Protein AF-A0A660S505-F1 (afdb_monomer_lite)

Sequence (148 aa):
MGWEPQYPVNFTPDGDTTSQAIEKHIKEISRIYDLLNLLHDWIQNISTVTNADGSVAQSISISLDQNIYLIRFEGSHTSSVTWTVSYSSDGNTYTTYKTIDGTDVSLLLIADNEDGSCNYIKLEATAGAAEDTVNLAIATKLLFEKPF

Structure (mmCIF, N/CA/C/O backbone):
data_AF-A0A660S505-F1
#
_entry.id   AF-A0A660S505-F1
#
loop_
_atom_site.group_PDB
_atom_site.id
_atom_site.type_symbol
_atom_site.label_atom_id
_atom_site.label_alt_id
_atom_site.label_comp_id
_atom_site.label_asym_id
_atom_site.label_entity_id
_atom_site.label_seq_id
_atom_site.pdbx_PDB_ins_code
_atom_site.Cartn_x
_atom_site.Cartn_y
_atom_site.Cartn_z
_atom_site.occupancy
_atom_site.B_iso_or_equiv
_atom_site.auth_seq_id
_atom_site.auth_comp_id
_atom_site.auth_asym_id
_atom_site.auth_atom_id
_atom_site.pdbx_PDB_model_num
ATOM 1 N N . MET A 1 1 ? -23.173 21.160 13.703 1.00 35.38 1 MET A N 1
ATOM 2 C CA . MET A 1 1 ? -23.122 19.706 13.955 1.00 35.38 1 MET A CA 1
ATOM 3 C C . MET A 1 1 ? -22.420 19.522 15.285 1.00 35.38 1 MET A C 1
ATOM 5 O O . MET A 1 1 ? -21.343 20.083 15.449 1.00 35.38 1 MET A O 1
ATOM 9 N N . GLY A 1 2 ? -23.091 18.913 16.262 1.00 50.44 2 GLY A N 1
ATOM 10 C CA . GLY A 1 2 ? -22.533 18.684 17.597 1.00 50.44 2 GLY A CA 1
ATOM 11 C C . GLY A 1 2 ? -21.643 17.446 17.599 1.00 50.44 2 GLY A C 1
ATOM 12 O O . GLY A 1 2 ? -21.873 16.527 16.821 1.00 50.44 2 GLY A O 1
ATOM 13 N N . TRP A 1 3 ? -20.614 17.447 18.439 1.00 36.47 3 TRP A N 1
ATOM 14 C CA . TRP A 1 3 ? -19.784 16.274 18.694 1.00 36.47 3 TRP A CA 1
ATOM 15 C C . TRP A 1 3 ? -20.603 15.248 19.488 1.00 36.47 3 TRP A C 1
ATOM 17 O O . TRP A 1 3 ? -21.094 15.575 20.569 1.00 36.47 3 TRP A O 1
ATOM 27 N N . GLU A 1 4 ? -20.770 14.037 18.954 1.00 56.22 4 GLU A N 1
ATOM 28 C CA . GLU A 1 4 ? -21.387 12.919 19.673 1.00 56.22 4 GLU A CA 1
ATOM 29 C C . GLU A 1 4 ? -20.293 11.991 20.227 1.00 56.22 4 GLU A C 1
ATOM 31 O O . GLU A 1 4 ? -19.437 11.526 19.467 1.00 56.22 4 GLU A O 1
ATOM 36 N N . PRO A 1 5 ? -20.275 11.722 21.546 1.00 47.91 5 PRO A N 1
ATOM 37 C CA . PRO A 1 5 ? -19.313 10.803 22.133 1.00 47.91 5 PRO A CA 1
ATOM 38 C C . PRO A 1 5 ? -19.558 9.383 21.622 1.00 47.91 5 PRO A C 1
ATOM 40 O O . PRO A 1 5 ? -20.633 8.832 21.828 1.00 47.91 5 PRO A O 1
ATOM 43 N N . GLN A 1 6 ? -18.530 8.754 21.046 1.00 44.62 6 GLN A N 1
ATOM 44 C CA . GLN A 1 6 ? -18.596 7.360 20.580 1.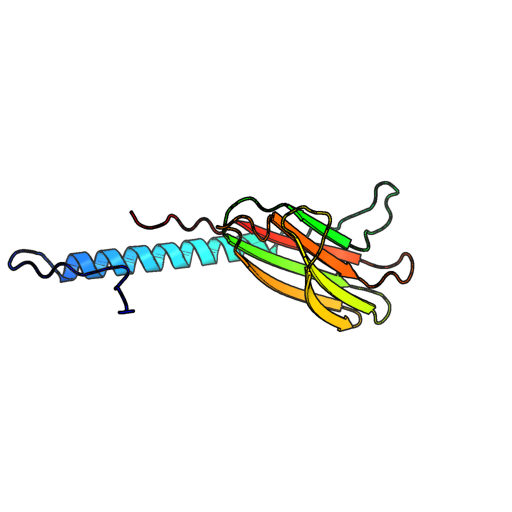00 44.62 6 GLN A CA 1
ATOM 45 C C . GLN A 1 6 ? -18.784 6.332 21.717 1.00 44.62 6 GLN A C 1
ATOM 47 O O . GLN A 1 6 ? -19.110 5.184 21.444 1.00 44.62 6 GLN A O 1
ATOM 52 N N . TYR A 1 7 ? -18.616 6.728 22.990 1.00 54.69 7 TYR A N 1
ATOM 53 C CA . TYR A 1 7 ? -18.762 5.843 24.157 1.00 54.69 7 TYR A CA 1
ATOM 54 C C . TYR A 1 7 ? -19.408 6.543 25.364 1.00 54.69 7 TYR A C 1
ATOM 56 O O . TYR A 1 7 ? -18.735 6.747 26.385 1.00 54.69 7 TYR A O 1
ATOM 64 N N . PRO A 1 8 ? -20.702 6.899 25.308 1.00 58.56 8 PRO A N 1
ATOM 65 C CA . PRO A 1 8 ? -21.365 7.554 26.427 1.00 58.56 8 PRO A CA 1
ATOM 66 C C . PRO A 1 8 ? -21.288 6.672 27.684 1.00 58.56 8 PRO A C 1
ATOM 68 O O . PRO A 1 8 ? -21.403 5.444 27.639 1.00 58.56 8 PRO A O 1
ATOM 71 N N . VAL A 1 9 ? -20.992 7.291 28.823 1.00 55.44 9 VAL A N 1
ATOM 72 C CA . VAL A 1 9 ? -21.084 6.640 30.134 1.00 55.44 9 VAL A CA 1
ATOM 73 C C . VAL A 1 9 ? -22.502 6.884 30.630 1.00 55.44 9 VAL A C 1
ATOM 75 O O . VAL A 1 9 ? -22.920 8.034 30.743 1.00 55.44 9 VAL A O 1
ATOM 78 N N . ASN A 1 10 ? -23.254 5.814 30.892 1.00 60.62 10 ASN A N 1
ATOM 79 C CA . ASN A 1 10 ? -24.595 5.946 31.446 1.00 60.62 10 ASN A CA 1
ATOM 80 C C . ASN A 1 10 ? -24.492 6.226 32.944 1.00 60.62 10 ASN A C 1
ATOM 82 O O . ASN A 1 10 ? -24.161 5.351 33.742 1.00 60.62 10 ASN A O 1
ATOM 86 N N . PHE A 1 11 ? -24.787 7.466 33.318 1.00 56.88 11 PHE A N 1
ATOM 87 C CA . PHE A 1 11 ? -24.849 7.893 34.709 1.00 56.88 11 PHE A CA 1
ATOM 88 C C . PHE A 1 11 ? -26.180 7.443 35.321 1.00 56.88 11 PHE A C 1
ATOM 90 O O . PHE A 1 11 ? -27.139 8.209 35.384 1.00 56.88 11 PHE A O 1
ATOM 97 N N . THR A 1 12 ? -26.264 6.180 35.739 1.00 61.44 12 THR A N 1
ATOM 98 C CA . THR A 1 12 ? -27.406 5.684 36.520 1.00 61.44 12 THR A CA 1
ATOM 99 C C . THR A 1 12 ? -27.088 5.716 38.018 1.00 61.44 12 THR A C 1
ATOM 101 O O . THR A 1 12 ? -25.959 5.382 38.380 1.00 61.44 12 THR A O 1
ATOM 104 N N . PRO A 1 13 ? -28.060 6.034 38.896 1.00 55.03 13 PRO A N 1
ATOM 105 C CA . PRO A 1 13 ? -27.861 6.069 40.352 1.00 55.03 13 PRO A CA 1
ATOM 106 C C . PRO A 1 13 ? -27.334 4.759 40.963 1.00 55.03 13 PRO A C 1
ATOM 108 O O . PRO A 1 13 ? -26.627 4.805 41.963 1.00 55.03 13 PRO A O 1
ATOM 111 N N . ASP A 1 14 ? -27.632 3.618 40.329 1.00 59.19 14 ASP A N 1
ATOM 112 C CA . ASP A 1 14 ? -27.280 2.269 40.804 1.00 59.19 14 ASP A CA 1
ATOM 113 C C . ASP A 1 14 ? -26.147 1.605 39.997 1.00 59.19 14 ASP A C 1
ATOM 115 O O . ASP A 1 14 ? -25.809 0.442 40.212 1.00 59.19 14 ASP A O 1
ATOM 119 N N . GLY A 1 15 ? -25.583 2.310 39.013 1.00 54.81 15 GLY A N 1
ATOM 120 C CA . GLY A 1 15 ? -24.610 1.735 38.089 1.00 54.81 15 GLY A CA 1
ATOM 121 C C . GLY A 1 15 ? -23.199 1.945 38.601 1.00 54.81 15 GLY A C 1
ATOM 122 O O . GLY A 1 15 ? -22.786 3.086 38.793 1.00 54.81 15 GLY A O 1
ATOM 123 N N . ASP A 1 16 ? -22.444 0.865 38.783 1.00 61.81 16 ASP A N 1
ATOM 124 C CA . ASP A 1 16 ? -21.012 0.910 39.071 1.00 61.81 16 ASP A CA 1
ATOM 125 C C . ASP A 1 16 ? -20.247 1.539 37.889 1.00 61.81 16 ASP A C 1
ATOM 127 O O . ASP A 1 16 ? -19.736 0.881 36.979 1.00 61.81 16 ASP A O 1
ATOM 131 N N . THR A 1 17 ? -20.237 2.869 37.893 1.00 61.72 17 THR A N 1
ATOM 132 C CA . THR A 1 17 ? -19.591 3.750 36.914 1.00 61.72 17 THR A CA 1
ATOM 133 C C . THR A 1 17 ? -18.088 3.505 36.821 1.00 61.72 17 THR A C 1
ATOM 135 O O . THR A 1 17 ? -17.491 3.729 35.768 1.00 61.72 17 THR A O 1
ATOM 138 N N . THR A 1 18 ? -17.484 3.001 37.899 1.00 65.56 18 THR A N 1
ATOM 139 C CA . THR A 1 18 ? -16.054 2.709 37.968 1.00 65.56 18 THR A CA 1
ATOM 140 C C . THR A 1 18 ? -15.750 1.409 37.235 1.00 65.56 18 THR A C 1
ATOM 142 O O . THR A 1 18 ? -14.875 1.395 36.371 1.00 65.56 18 THR A O 1
ATOM 145 N N . SER A 1 19 ? -16.527 0.351 37.479 1.00 69.56 19 SER A N 1
ATOM 146 C CA . SER A 1 19 ? -16.373 -0.926 36.773 1.00 69.56 19 SER A CA 1
ATOM 147 C C . SER A 1 19 ? -16.596 -0.798 35.262 1.00 69.56 19 SER A C 1
ATOM 149 O O . SER A 1 19 ? -15.813 -1.342 34.487 1.00 69.56 19 SER A O 1
ATOM 151 N N . GLN A 1 20 ? -17.581 -0.006 34.816 1.00 66.75 20 GLN A N 1
ATOM 152 C CA . GLN A 1 20 ? -17.808 0.237 33.381 1.00 66.75 20 GLN A CA 1
ATOM 153 C C . GLN A 1 20 ? -16.661 1.016 32.719 1.00 66.75 20 GLN A C 1
ATOM 155 O O . GLN A 1 20 ? -16.271 0.717 31.591 1.00 66.75 20 GLN A O 1
ATOM 160 N N . ALA A 1 21 ? -16.108 2.025 33.400 1.00 67.62 21 ALA A N 1
ATOM 161 C CA . ALA A 1 21 ? -14.966 2.780 32.888 1.00 67.62 21 ALA A CA 1
ATOM 162 C C . ALA A 1 21 ? -13.695 1.915 32.832 1.00 67.62 21 ALA A C 1
ATOM 164 O O . ALA A 1 21 ? -12.968 1.949 31.839 1.00 67.62 21 ALA A O 1
ATOM 165 N N . ILE A 1 22 ? -13.458 1.096 33.862 1.00 75.38 22 ILE A N 1
ATOM 166 C CA . ILE A 1 22 ? -12.342 0.143 33.910 1.00 75.38 22 ILE A CA 1
ATOM 167 C C . ILE A 1 22 ? -12.454 -0.871 32.770 1.00 75.38 22 ILE A C 1
ATOM 169 O O . ILE A 1 22 ? -11.478 -1.087 32.054 1.00 75.38 22 ILE A O 1
ATOM 173 N N . GLU A 1 23 ? -13.635 -1.447 32.546 1.00 76.19 23 GLU A N 1
ATOM 174 C CA . GLU A 1 23 ? -13.853 -2.403 31.459 1.00 76.19 23 GLU A CA 1
ATOM 175 C C . GLU A 1 23 ? -13.564 -1.778 30.084 1.00 76.19 23 GLU A C 1
ATOM 177 O O . GLU A 1 23 ? -12.890 -2.391 29.253 1.00 76.19 23 GLU A O 1
ATOM 182 N N . LYS A 1 24 ? -13.998 -0.530 29.860 1.00 68.06 24 LYS A N 1
ATOM 183 C CA . LYS A 1 24 ? -13.695 0.222 28.630 1.00 68.06 24 LYS A CA 1
ATOM 184 C C . LYS A 1 24 ? -12.189 0.408 28.433 1.00 68.06 24 LYS A C 1
ATOM 186 O O . LYS A 1 24 ? -11.683 0.167 27.340 1.00 68.06 24 LYS A O 1
ATOM 191 N N . HIS A 1 25 ? -11.462 0.788 29.482 1.00 74.50 25 HIS A N 1
ATOM 192 C CA . HIS A 1 25 ? -10.010 0.949 29.400 1.00 74.50 25 HIS A CA 1
ATOM 193 C C . HIS A 1 25 ? -9.283 -0.375 29.140 1.00 74.50 25 HIS A C 1
ATOM 195 O O . HIS A 1 25 ? -8.361 -0.404 28.331 1.00 74.50 25 HIS A O 1
ATOM 201 N N . ILE A 1 26 ? -9.709 -1.477 29.765 1.00 78.56 26 ILE A N 1
ATOM 202 C CA . ILE A 1 26 ? -9.120 -2.807 29.538 1.00 78.56 26 ILE A CA 1
ATOM 203 C C . ILE A 1 26 ? -9.330 -3.264 28.089 1.00 78.56 26 ILE A C 1
ATOM 205 O O . ILE A 1 26 ? -8.401 -3.795 27.474 1.00 78.56 26 ILE A O 1
ATOM 209 N N . LYS A 1 27 ? -10.524 -3.032 27.526 1.00 73.44 27 LYS A N 1
ATOM 210 C CA . LYS A 1 27 ? -10.831 -3.345 26.123 1.00 73.44 27 LYS A CA 1
ATOM 211 C C . LYS A 1 27 ? -9.963 -2.540 25.160 1.00 73.44 27 LYS A C 1
ATOM 213 O O . LYS A 1 27 ? -9.374 -3.121 24.254 1.00 73.44 27 LYS A O 1
ATOM 218 N N . GLU A 1 28 ? -9.814 -1.238 25.393 1.00 70.50 28 GLU A N 1
ATOM 219 C CA . GLU A 1 28 ? -8.983 -0.393 24.529 1.00 70.50 28 GLU A CA 1
ATOM 220 C C . GLU A 1 28 ? -7.493 -0.749 24.628 1.00 70.50 28 GLU A C 1
ATOM 222 O O . GLU A 1 28 ? -6.801 -0.811 23.615 1.00 70.50 28 GLU A O 1
ATOM 227 N N . ILE A 1 29 ? -6.996 -1.064 25.828 1.00 75.19 29 ILE A N 1
ATOM 228 C CA . ILE A 1 29 ? -5.618 -1.534 26.013 1.00 75.19 29 ILE A CA 1
ATOM 229 C C . ILE A 1 29 ? -5.400 -2.873 25.297 1.00 75.19 29 ILE A C 1
ATOM 231 O O . ILE A 1 29 ? -4.396 -3.021 24.606 1.00 75.19 29 ILE A O 1
ATOM 235 N N . SER A 1 30 ? -6.336 -3.822 25.409 1.00 73.06 30 SER A N 1
ATOM 236 C CA . SER A 1 30 ? -6.245 -5.108 24.697 1.00 73.06 30 SER A CA 1
ATOM 237 C C . SER A 1 30 ? -6.202 -4.898 23.184 1.00 73.06 30 SER A C 1
ATOM 239 O O . SER A 1 30 ? -5.318 -5.430 22.524 1.00 73.06 30 SER A O 1
ATOM 241 N N . ARG A 1 31 ? -7.056 -4.012 22.654 1.00 70.69 31 ARG A N 1
ATOM 242 C CA . ARG A 1 31 ? -7.061 -3.632 21.235 1.00 70.69 31 ARG A CA 1
ATOM 243 C C . ARG A 1 31 ? -5.716 -3.062 20.778 1.00 70.69 31 ARG A C 1
ATOM 245 O O . ARG A 1 31 ? -5.238 -3.397 19.698 1.00 70.69 31 ARG A O 1
ATOM 252 N N . ILE A 1 32 ? -5.090 -2.212 21.594 1.00 75.25 32 ILE A N 1
ATOM 253 C CA . ILE A 1 32 ? -3.754 -1.670 21.306 1.00 75.25 32 ILE A CA 1
ATOM 254 C C . ILE A 1 32 ? -2.700 -2.782 21.317 1.00 75.25 32 ILE A C 1
ATOM 256 O O . ILE A 1 32 ? -1.851 -2.807 20.430 1.00 75.25 32 ILE A O 1
ATOM 260 N N . TYR A 1 33 ? -2.740 -3.710 22.275 1.00 69.56 33 TYR A N 1
ATOM 261 C CA . TYR A 1 33 ? -1.802 -4.836 22.309 1.00 69.56 33 TYR A CA 1
ATOM 262 C C . TYR A 1 33 ? -1.972 -5.780 21.116 1.00 69.56 33 TYR A C 1
ATOM 264 O O . TYR A 1 33 ? -0.967 -6.217 20.561 1.00 69.56 33 TYR A O 1
ATOM 272 N N . ASP A 1 34 ? -3.199 -6.030 20.667 1.00 71.81 34 ASP A N 1
ATOM 273 C CA . ASP A 1 34 ? -3.455 -6.821 19.461 1.00 71.81 34 ASP A CA 1
ATOM 274 C C . ASP A 1 34 ? -2.897 -6.125 18.211 1.00 71.81 34 ASP A C 1
ATOM 276 O O . ASP A 1 34 ? -2.246 -6.765 17.384 1.00 71.81 34 ASP A O 1
ATOM 280 N N . LEU A 1 35 ? -3.046 -4.797 18.109 1.00 67.88 35 LEU A N 1
ATOM 281 C CA . LEU A 1 35 ? -2.416 -4.000 17.050 1.00 67.88 35 LEU A CA 1
ATOM 282 C C . LEU A 1 35 ? -0.884 -4.057 17.115 1.00 67.88 35 LEU A C 1
ATOM 284 O O . LEU A 1 35 ? -0.232 -4.180 16.082 1.00 67.88 35 LEU A O 1
ATOM 288 N N . LEU A 1 36 ? -0.297 -3.976 18.310 1.00 69.31 36 LEU A N 1
ATOM 289 C CA . LEU A 1 36 ? 1.154 -4.054 18.489 1.00 69.31 36 LEU A CA 1
ATOM 290 C C . LEU A 1 36 ? 1.703 -5.446 18.154 1.00 69.31 36 LEU A C 1
ATOM 292 O O . LEU A 1 36 ? 2.762 -5.537 17.538 1.00 69.31 36 LEU A O 1
ATOM 296 N N . ASN A 1 37 ? 0.988 -6.512 18.515 1.00 66.12 37 ASN A N 1
ATOM 297 C CA . ASN A 1 37 ? 1.367 -7.884 18.181 1.00 66.12 37 ASN A CA 1
ATOM 298 C C . ASN A 1 37 ? 1.262 -8.143 16.677 1.00 66.12 37 ASN A C 1
ATOM 300 O O . ASN A 1 37 ? 2.183 -8.711 16.096 1.00 66.12 37 ASN A O 1
ATOM 304 N N . LEU A 1 38 ? 0.203 -7.642 16.030 1.00 64.25 38 LEU A N 1
ATOM 305 C CA . LEU A 1 38 ? 0.110 -7.639 14.571 1.00 64.25 38 LEU A CA 1
ATOM 306 C C . LEU A 1 38 ? 1.322 -6.922 13.967 1.00 64.25 38 LEU A C 1
ATOM 308 O O . LEU A 1 38 ? 2.044 -7.506 13.171 1.00 64.25 38 LEU A O 1
ATOM 312 N N . LEU A 1 39 ? 1.638 -5.707 14.417 1.00 64.25 39 LEU A N 1
ATOM 313 C CA . LEU A 1 39 ? 2.812 -4.977 13.930 1.00 64.25 39 LEU A CA 1
ATOM 314 C C . LEU A 1 39 ? 4.143 -5.716 14.173 1.00 64.25 39 LEU A C 1
ATOM 316 O O . LEU A 1 39 ? 5.045 -5.598 13.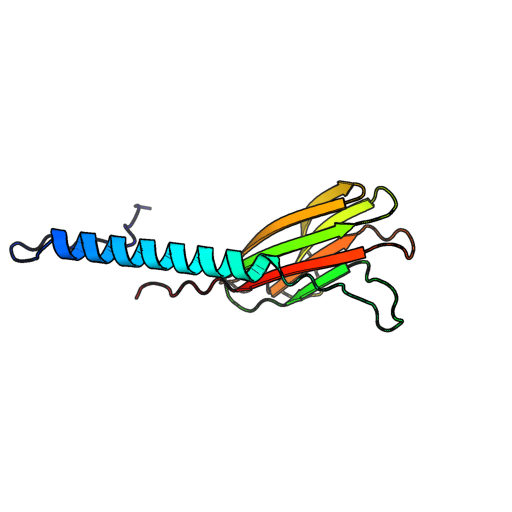345 1.00 64.25 39 LEU A O 1
ATOM 320 N N . HIS A 1 40 ? 4.282 -6.466 15.273 1.00 60.97 40 HIS A N 1
ATOM 321 C CA . HIS A 1 40 ? 5.491 -7.229 15.601 1.00 60.97 40 HIS A CA 1
ATOM 322 C C . HIS A 1 40 ? 5.717 -8.407 14.644 1.00 60.97 40 HIS A C 1
ATOM 324 O O . HIS A 1 40 ? 6.804 -8.531 14.074 1.00 60.97 40 HIS A O 1
ATOM 330 N N . ASP A 1 41 ? 4.687 -9.221 14.412 1.00 56.44 41 ASP A N 1
ATOM 331 C CA . ASP A 1 41 ? 4.768 -10.382 13.517 1.00 56.44 41 ASP A CA 1
ATOM 332 C C . ASP A 1 41 ? 4.909 -9.964 12.039 1.00 56.44 41 ASP A C 1
ATOM 334 O O . ASP A 1 41 ? 5.407 -10.723 11.203 1.00 56.44 41 ASP A O 1
ATOM 338 N N . TRP A 1 42 ? 4.518 -8.733 11.693 1.00 55.97 42 TRP A N 1
ATOM 339 C CA . TRP A 1 42 ? 4.487 -8.243 10.311 1.00 55.97 42 TRP A CA 1
ATOM 340 C C . TRP A 1 42 ? 5.814 -7.702 9.775 1.00 55.97 42 TRP A C 1
ATOM 342 O O . TRP A 1 42 ? 5.956 -7.555 8.563 1.00 55.97 42 TRP A O 1
ATOM 352 N N . ILE A 1 43 ? 6.816 -7.457 10.623 1.00 52.00 43 ILE A N 1
ATOM 353 C CA . ILE A 1 43 ? 8.136 -6.951 10.193 1.00 52.00 43 ILE A CA 1
ATOM 354 C C . ILE A 1 43 ? 8.912 -7.977 9.326 1.00 52.00 43 ILE A C 1
ATOM 356 O O . ILE A 1 43 ? 9.935 -7.633 8.741 1.00 52.00 43 ILE A O 1
ATOM 360 N N . GLN A 1 44 ? 8.423 -9.216 9.181 1.00 51.00 44 GLN A N 1
ATOM 361 C CA . GLN A 1 44 ? 9.172 -10.333 8.586 1.00 51.00 44 GLN A CA 1
ATOM 362 C C . GLN A 1 44 ? 8.765 -10.751 7.153 1.00 51.00 44 GLN A C 1
ATOM 364 O O . GLN A 1 44 ? 9.450 -11.591 6.575 1.00 51.00 44 GLN A O 1
ATOM 369 N N . ASN A 1 45 ? 7.702 -10.200 6.546 1.00 53.06 45 ASN A N 1
ATOM 370 C CA . ASN A 1 45 ? 7.136 -10.734 5.287 1.00 53.06 45 ASN A CA 1
ATOM 371 C C . ASN A 1 45 ? 7.313 -9.823 4.058 1.00 53.06 45 ASN A C 1
ATOM 373 O O . ASN A 1 45 ? 6.338 -9.433 3.423 1.00 53.06 45 ASN A O 1
ATOM 377 N N . ILE A 1 46 ? 8.556 -9.532 3.673 1.00 57.84 46 ILE A N 1
ATOM 378 C CA . ILE A 1 46 ? 8.841 -8.808 2.423 1.00 57.84 46 ILE A CA 1
ATOM 379 C C . ILE A 1 46 ? 8.737 -9.775 1.237 1.00 57.84 46 ILE A C 1
ATOM 381 O O . ILE A 1 46 ? 9.481 -10.751 1.165 1.00 57.84 46 ILE A O 1
ATOM 385 N N . SER A 1 47 ? 7.836 -9.494 0.292 1.00 64.88 47 SER A N 1
ATOM 386 C CA . SER A 1 47 ? 7.736 -10.228 -0.976 1.00 64.88 47 SER A CA 1
ATOM 387 C C . SER A 1 47 ? 8.237 -9.365 -2.133 1.00 64.88 47 SER A C 1
ATOM 389 O O . SER A 1 47 ? 7.706 -8.282 -2.395 1.00 64.88 47 SER A O 1
ATOM 391 N N . THR A 1 48 ? 9.254 -9.862 -2.835 1.00 65.31 48 THR A N 1
ATOM 392 C CA . THR A 1 48 ? 9.729 -9.306 -4.106 1.00 65.31 48 THR A CA 1
ATOM 393 C C . THR A 1 48 ? 8.760 -9.677 -5.224 1.00 65.31 48 THR A C 1
ATOM 395 O O . THR A 1 48 ? 8.409 -10.848 -5.391 1.00 65.31 48 THR A O 1
ATOM 398 N N . VAL A 1 49 ? 8.318 -8.691 -6.007 1.00 67.12 49 VAL A N 1
ATOM 399 C CA . VAL A 1 49 ? 7.429 -8.938 -7.151 1.00 67.12 49 VAL A CA 1
ATOM 400 C C . VAL A 1 49 ? 8.260 -9.069 -8.420 1.00 67.12 49 VAL A C 1
ATOM 402 O O . VAL A 1 49 ? 9.063 -8.198 -8.752 1.00 67.12 49 VAL A O 1
ATOM 405 N N . THR A 1 50 ? 8.066 -10.179 -9.130 1.00 66.06 50 THR A N 1
ATOM 406 C CA . THR A 1 50 ? 8.707 -10.451 -10.421 1.00 66.06 50 THR A CA 1
ATOM 407 C C . THR A 1 50 ? 7.660 -10.511 -11.526 1.00 66.06 50 THR A C 1
ATOM 409 O O . THR A 1 50 ? 6.520 -10.925 -11.310 1.00 66.06 50 THR A O 1
ATOM 412 N N . ASN A 1 51 ? 8.047 -10.066 -12.715 1.00 68.12 51 ASN A N 1
ATOM 413 C CA . ASN A 1 51 ? 7.280 -10.222 -13.939 1.00 68.12 51 ASN A CA 1
ATOM 414 C C . ASN A 1 51 ? 7.259 -11.699 -14.371 1.00 68.12 51 ASN A C 1
ATOM 416 O O . ASN A 1 51 ? 8.049 -12.523 -13.908 1.00 68.12 51 ASN A O 1
ATOM 420 N N . ALA A 1 52 ? 6.367 -12.045 -15.303 1.00 71.94 52 ALA A N 1
ATOM 421 C CA . ALA A 1 52 ? 6.229 -13.418 -15.803 1.00 71.94 52 ALA A CA 1
ATOM 422 C C . ALA A 1 52 ? 7.493 -13.960 -16.506 1.00 71.94 52 ALA A C 1
ATOM 424 O O . ALA A 1 52 ? 7.655 -15.171 -16.635 1.00 71.94 52 ALA A O 1
ATOM 425 N N . ASP A 1 53 ? 8.380 -13.073 -16.956 1.00 73.06 53 ASP A N 1
ATOM 426 C CA . ASP A 1 53 ? 9.685 -13.391 -17.545 1.00 73.06 53 ASP A CA 1
ATOM 427 C C . ASP A 1 53 ? 10.808 -13.533 -16.496 1.00 73.06 53 ASP A C 1
ATOM 429 O O . ASP A 1 53 ? 11.959 -13.787 -16.852 1.00 73.06 53 ASP A O 1
ATOM 433 N N . GLY A 1 54 ? 10.481 -13.394 -15.207 1.00 69.12 54 GLY A N 1
ATOM 434 C CA . GLY A 1 54 ? 11.423 -13.444 -14.094 1.00 69.12 54 GLY A CA 1
ATOM 435 C C . GLY A 1 54 ? 12.203 -12.148 -13.867 1.00 69.12 54 GLY A C 1
ATOM 436 O O . GLY A 1 54 ? 13.035 -12.113 -12.960 1.00 69.12 54 GLY A O 1
ATOM 437 N N . SER A 1 55 ? 11.954 -11.086 -14.645 1.00 71.75 55 SER A N 1
ATOM 438 C CA . SER A 1 55 ? 12.519 -9.767 -14.359 1.00 71.75 55 SER A CA 1
ATOM 439 C C . SER A 1 55 ? 11.874 -9.176 -13.106 1.00 71.75 55 SER A C 1
ATOM 441 O O . SER A 1 55 ? 10.778 -9.566 -12.703 1.00 71.75 55 SER A O 1
ATOM 443 N N . VAL A 1 56 ? 12.527 -8.202 -12.482 1.00 68.31 56 VAL A N 1
ATOM 444 C CA . VAL A 1 56 ? 11.926 -7.502 -11.344 1.00 68.31 56 VAL A CA 1
ATOM 445 C C . VAL A 1 56 ? 10.844 -6.538 -11.847 1.00 68.31 56 VAL A C 1
ATOM 447 O O . VAL A 1 56 ? 10.992 -5.935 -12.915 1.00 68.31 56 VAL A O 1
ATOM 450 N N . ALA A 1 57 ? 9.711 -6.468 -11.142 1.00 71.56 57 ALA A N 1
ATOM 451 C CA . ALA A 1 57 ? 8.585 -5.629 -11.537 1.00 71.56 57 ALA A CA 1
ATOM 452 C C . ALA A 1 57 ? 8.835 -4.159 -11.163 1.00 71.56 57 ALA A C 1
ATOM 454 O O . ALA A 1 57 ? 9.230 -3.867 -10.038 1.00 71.56 57 ALA A O 1
ATOM 455 N N . GLN A 1 58 ? 8.537 -3.237 -12.087 1.00 80.31 58 GLN A N 1
ATOM 456 C CA . GLN A 1 58 ? 8.665 -1.776 -11.897 1.00 80.31 58 GLN A CA 1
ATOM 457 C C . GLN A 1 58 ? 7.468 -1.154 -11.161 1.00 80.31 58 GLN A C 1
ATOM 459 O O . GLN A 1 58 ? 7.457 0.030 -10.819 1.00 80.31 58 GLN A O 1
ATOM 464 N N . SER A 1 59 ? 6.425 -1.950 -10.932 1.00 84.06 59 SER A N 1
ATOM 465 C CA . SER A 1 59 ? 5.263 -1.548 -10.158 1.00 84.06 59 SER A CA 1
ATOM 466 C C . SER A 1 59 ? 4.679 -2.734 -9.411 1.00 84.06 59 SER A C 1
ATOM 468 O O . SER A 1 59 ? 4.813 -3.887 -9.824 1.00 84.06 59 SER A O 1
ATOM 470 N N . ILE A 1 60 ? 3.984 -2.432 -8.325 1.00 84.44 60 ILE A N 1
ATOM 471 C CA . ILE A 1 60 ? 3.125 -3.378 -7.634 1.00 84.44 60 ILE A CA 1
ATOM 472 C C . ILE A 1 60 ? 1.776 -2.725 -7.380 1.00 84.44 60 ILE A C 1
ATOM 474 O O . ILE A 1 60 ? 1.717 -1.595 -6.897 1.00 84.44 60 ILE A O 1
ATOM 478 N N . SER A 1 61 ? 0.692 -3.450 -7.659 1.00 85.25 61 SER A N 1
ATOM 479 C CA . SER A 1 61 ? -0.653 -3.063 -7.244 1.00 85.25 61 SER A CA 1
ATOM 480 C C . SER A 1 61 ? -1.278 -4.113 -6.334 1.00 85.25 61 SER A C 1
ATOM 482 O O . SER A 1 61 ? -1.072 -5.312 -6.508 1.00 85.25 61 SER A O 1
ATOM 484 N N . ILE A 1 62 ? -2.038 -3.641 -5.353 1.00 85.00 62 ILE A N 1
ATOM 485 C CA . ILE A 1 62 ? -2.742 -4.447 -4.363 1.00 85.00 62 ILE A CA 1
ATOM 486 C C . ILE A 1 62 ? -4.226 -4.155 -4.525 1.00 85.00 62 ILE A C 1
ATOM 488 O O . ILE A 1 62 ? -4.614 -2.987 -4.553 1.00 85.00 62 ILE A O 1
ATOM 492 N N . SER A 1 63 ? -5.037 -5.208 -4.607 1.00 86.88 63 SER A N 1
ATOM 493 C CA . SER A 1 63 ? -6.491 -5.094 -4.527 1.00 86.88 63 SER A CA 1
ATOM 494 C C . SER A 1 63 ? -6.932 -5.143 -3.065 1.00 86.88 63 SER A C 1
ATOM 496 O O . SER A 1 63 ? -6.462 -5.984 -2.295 1.00 86.88 63 SER A O 1
ATOM 498 N N . LEU A 1 64 ? -7.808 -4.220 -2.691 1.00 84.56 64 LEU A N 1
ATOM 499 C CA . LEU A 1 64 ? -8.325 -4.023 -1.347 1.00 84.56 64 LEU A CA 1
ATOM 500 C C . LEU A 1 64 ? -9.828 -4.314 -1.348 1.00 84.56 64 LEU A C 1
ATOM 502 O O . LEU A 1 64 ? -10.551 -3.889 -2.249 1.00 84.56 64 LEU A O 1
ATOM 506 N N . ASP A 1 65 ? -10.303 -5.030 -0.330 1.00 84.19 65 ASP A N 1
ATOM 507 C CA . ASP A 1 65 ? -11.736 -5.131 -0.056 1.00 84.19 65 ASP A CA 1
ATOM 508 C C . ASP A 1 65 ? -12.214 -3.898 0.741 1.00 84.19 65 ASP A C 1
ATOM 510 O O . ASP A 1 65 ? -11.434 -2.980 1.006 1.00 84.19 65 ASP A O 1
ATOM 514 N N . GLN A 1 66 ? -13.506 -3.831 1.084 1.00 84.81 66 GLN A N 1
ATOM 515 C CA . GLN A 1 66 ? -14.096 -2.671 1.771 1.00 84.81 66 GLN A CA 1
ATOM 516 C C . GLN A 1 66 ? -13.722 -2.605 3.255 1.00 84.81 66 GLN A C 1
ATOM 518 O O . GLN A 1 66 ? -14.546 -2.871 4.130 1.00 84.81 66 GLN A O 1
ATOM 523 N N . ASN A 1 67 ? -12.453 -2.332 3.541 1.00 82.25 67 ASN A N 1
ATOM 524 C CA . ASN A 1 67 ? -11.901 -2.235 4.886 1.00 82.25 67 ASN A CA 1
ATOM 525 C C . ASN A 1 67 ? -10.759 -1.219 4.932 1.00 82.25 67 ASN A C 1
ATOM 527 O O . ASN A 1 67 ? -10.318 -0.691 3.912 1.00 82.25 67 ASN A O 1
ATOM 531 N N . ILE A 1 68 ? -10.261 -0.966 6.138 1.00 81.75 68 ILE A N 1
ATOM 532 C CA . ILE A 1 68 ? -9.089 -0.126 6.361 1.00 81.75 68 ILE A CA 1
ATOM 533 C C . ILE A 1 68 ? -7.842 -1.008 6.323 1.00 81.75 68 ILE A C 1
ATOM 535 O O . ILE A 1 68 ? -7.841 -2.115 6.856 1.00 81.75 68 ILE A O 1
ATOM 539 N N . TYR A 1 69 ? -6.764 -0.518 5.720 1.00 82.19 69 TYR A N 1
ATOM 540 C CA . TYR A 1 69 ? -5.500 -1.232 5.591 1.00 82.19 69 TYR A CA 1
ATOM 541 C C . TYR A 1 69 ? -4.322 -0.385 6.056 1.00 82.19 69 TYR A C 1
ATOM 543 O O . TYR A 1 69 ? -4.265 0.812 5.787 1.00 82.19 69 TYR A O 1
ATOM 551 N N . LEU A 1 70 ? -3.342 -1.027 6.687 1.00 81.75 70 LEU A N 1
ATOM 552 C CA . LEU A 1 70 ? -2.000 -0.486 6.866 1.00 81.75 70 LEU A CA 1
ATOM 553 C C . LEU A 1 70 ? -1.079 -1.111 5.816 1.00 81.75 70 LEU A C 1
ATOM 555 O O . LEU A 1 70 ? -1.013 -2.335 5.694 1.00 81.75 70 LEU A O 1
ATOM 559 N N . ILE A 1 71 ? -0.382 -0.279 5.046 1.00 83.31 71 ILE A N 1
ATOM 560 C CA . ILE A 1 71 ? 0.410 -0.722 3.896 1.00 83.31 71 ILE A CA 1
ATOM 561 C C . ILE A 1 71 ? 1.798 -0.097 3.959 1.00 83.31 71 ILE A C 1
ATOM 563 O O . ILE A 1 71 ? 1.934 1.119 4.092 1.00 83.31 71 ILE A O 1
ATOM 567 N N . ARG A 1 72 ? 2.829 -0.936 3.846 1.00 85.31 72 ARG A N 1
ATOM 568 C CA . ARG A 1 72 ? 4.229 -0.540 3.731 1.00 85.31 72 ARG A CA 1
ATOM 569 C C . ARG A 1 72 ? 4.769 -0.910 2.359 1.00 85.31 72 ARG A C 1
ATOM 571 O O . ARG A 1 72 ? 4.949 -2.088 2.053 1.00 85.31 72 ARG A O 1
ATOM 578 N N . PHE A 1 73 ? 5.098 0.110 1.585 1.00 86.38 73 PHE A N 1
ATOM 579 C CA . PHE A 1 73 ? 5.810 -0.029 0.328 1.00 86.38 73 PHE A CA 1
ATOM 580 C C . PHE A 1 73 ? 7.303 0.188 0.514 1.00 86.38 73 PHE A C 1
ATOM 582 O O . PHE A 1 73 ? 7.718 1.109 1.224 1.00 86.38 73 PHE A O 1
ATOM 589 N N . GLU A 1 74 ? 8.090 -0.635 -0.171 1.00 85.69 74 GLU A N 1
ATOM 590 C CA . GLU A 1 74 ? 9.532 -0.474 -0.270 1.00 85.69 74 GLU A CA 1
ATOM 591 C C . GLU A 1 74 ? 9.967 -0.593 -1.721 1.00 85.69 74 GLU A C 1
ATOM 593 O O . GLU A 1 74 ? 9.452 -1.402 -2.486 1.00 85.69 74 GLU A O 1
ATOM 598 N N . GLY A 1 75 ? 10.925 0.224 -2.112 1.00 84.12 75 GLY A N 1
ATOM 599 C CA . GLY A 1 75 ? 11.480 0.176 -3.448 1.00 84.12 75 GLY A CA 1
ATOM 600 C C . GLY A 1 75 ? 12.920 0.633 -3.420 1.00 84.12 75 GLY A C 1
ATOM 601 O O . GLY A 1 75 ? 13.295 1.457 -2.586 1.00 84.12 75 GLY A O 1
ATOM 602 N N . SER A 1 76 ? 13.719 0.062 -4.306 1.00 83.94 76 SER A N 1
ATOM 603 C CA . SER A 1 76 ? 15.116 0.423 -4.485 1.00 83.94 76 SER A CA 1
ATOM 604 C C . SER A 1 76 ? 15.460 0.390 -5.964 1.00 83.94 76 SER A C 1
ATOM 606 O O . SER A 1 76 ? 14.973 -0.460 -6.715 1.00 83.94 76 SER A O 1
ATOM 608 N N . HIS A 1 77 ? 16.296 1.332 -6.373 1.00 81.88 77 HIS A N 1
ATOM 609 C CA . HIS A 1 77 ? 16.787 1.466 -7.727 1.00 81.88 77 HIS A CA 1
ATOM 610 C C . HIS A 1 77 ? 18.245 1.928 -7.738 1.00 81.88 77 HIS A C 1
ATOM 612 O O . HIS A 1 77 ? 18.714 2.638 -6.846 1.00 81.88 77 HIS A O 1
ATOM 618 N N . THR A 1 78 ? 18.974 1.545 -8.787 1.00 82.00 78 THR A N 1
ATOM 619 C CA . THR A 1 78 ? 20.399 1.861 -8.954 1.00 82.00 78 THR A CA 1
ATOM 620 C C . THR A 1 78 ? 20.648 3.336 -9.281 1.00 82.00 78 THR A C 1
ATOM 622 O O . THR A 1 78 ? 21.761 3.834 -9.098 1.00 82.00 78 THR A O 1
ATOM 625 N N . SER A 1 79 ? 19.620 4.063 -9.728 1.00 83.19 79 SER A N 1
ATOM 626 C CA . SER A 1 79 ? 19.675 5.501 -10.004 1.00 83.19 79 SER A CA 1
ATOM 627 C C . SER A 1 79 ? 18.428 6.236 -9.510 1.00 83.19 79 SER A C 1
ATOM 629 O O . SER A 1 79 ? 17.421 5.629 -9.156 1.00 83.19 79 SER A O 1
ATOM 631 N N . SER A 1 80 ? 18.497 7.566 -9.440 1.00 86.69 80 SER A N 1
ATOM 632 C CA . SER A 1 80 ? 17.364 8.367 -8.972 1.00 86.69 80 SER A CA 1
ATOM 633 C C . SER A 1 80 ? 16.171 8.228 -9.918 1.00 86.69 80 SER A C 1
ATOM 635 O O . SER A 1 80 ? 16.274 8.572 -11.094 1.00 86.69 80 SER A O 1
ATOM 637 N N . VAL A 1 81 ? 15.035 7.800 -9.375 1.00 88.31 81 VAL A N 1
ATOM 638 C CA . VAL A 1 81 ? 13.742 7.694 -10.068 1.00 88.31 81 VAL A CA 1
ATOM 639 C C . VAL A 1 81 ? 12.675 8.463 -9.296 1.00 88.31 81 VAL A C 1
ATOM 641 O O . VAL A 1 81 ? 12.897 8.863 -8.152 1.00 88.31 81 VAL A O 1
ATOM 644 N N . THR A 1 82 ? 11.510 8.667 -9.912 1.00 91.44 82 THR A N 1
ATOM 645 C CA . THR A 1 82 ? 10.323 9.136 -9.189 1.00 91.44 82 THR A CA 1
ATOM 646 C C . THR A 1 82 ? 9.464 7.936 -8.827 1.00 91.44 82 THR A C 1
ATOM 648 O O . THR A 1 82 ? 8.936 7.237 -9.687 1.00 91.44 82 THR A O 1
ATOM 651 N N . TRP A 1 83 ? 9.301 7.712 -7.536 1.00 91.56 83 TRP A N 1
ATOM 652 C CA . TRP A 1 83 ? 8.379 6.746 -6.967 1.00 91.56 83 TRP A CA 1
ATOM 653 C C . TRP A 1 83 ? 7.000 7.382 -6.852 1.00 91.56 83 TRP A C 1
ATOM 655 O O . TRP A 1 83 ? 6.838 8.410 -6.194 1.00 91.56 83 TRP A O 1
ATOM 665 N N . THR A 1 84 ? 5.996 6.771 -7.466 1.00 93.19 84 THR A N 1
ATOM 666 C CA . THR A 1 84 ? 4.616 7.251 -7.472 1.00 93.19 84 THR A CA 1
ATOM 667 C C . THR A 1 84 ? 3.715 6.261 -6.754 1.00 93.19 84 THR A C 1
ATOM 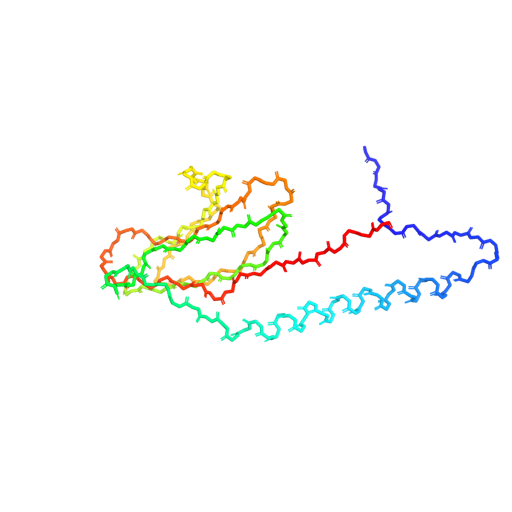669 O O . THR A 1 84 ? 3.607 5.100 -7.142 1.00 93.19 84 THR A O 1
ATOM 672 N N . VAL A 1 85 ? 3.027 6.742 -5.721 1.00 93.62 85 VAL A N 1
ATOM 673 C CA . VAL A 1 85 ? 1.944 6.018 -5.056 1.00 93.62 85 VAL A CA 1
ATOM 674 C C . VAL A 1 85 ? 0.621 6.558 -5.554 1.00 93.62 85 VAL A C 1
ATOM 676 O O . VAL A 1 85 ? 0.382 7.768 -5.539 1.00 93.62 85 VAL A O 1
ATOM 679 N N . SER A 1 86 ? -0.247 5.657 -5.986 1.00 94.75 86 SER A N 1
ATOM 680 C CA . SER A 1 86 ? -1.539 5.989 -6.573 1.00 94.75 86 SER A CA 1
ATOM 681 C C . SER A 1 86 ? -2.625 5.022 -6.121 1.00 94.75 86 SER A C 1
ATOM 683 O O . SER A 1 86 ? -2.328 3.907 -5.697 1.00 94.75 86 SER A O 1
ATOM 685 N N . TYR A 1 87 ? -3.879 5.453 -6.201 1.00 94.56 87 TYR A N 1
ATOM 686 C CA . TYR A 1 87 ? -5.045 4.648 -5.843 1.00 94.56 87 TYR A CA 1
ATOM 687 C C . TYR A 1 87 ? -6.118 4.704 -6.928 1.00 94.56 87 TYR A C 1
ATOM 689 O O . TYR A 1 87 ? -6.139 5.622 -7.749 1.00 94.56 87 TYR A O 1
ATOM 697 N N . SER A 1 88 ? -6.996 3.708 -6.942 1.00 95.69 88 SER A N 1
ATOM 698 C CA . SER A 1 88 ? -8.059 3.568 -7.930 1.00 95.69 88 SER A CA 1
ATOM 699 C C . SER A 1 88 ? -9.259 2.817 -7.352 1.00 95.69 88 SER A C 1
ATOM 701 O O . SER A 1 88 ? -9.098 1.911 -6.537 1.00 95.69 88 SER A O 1
ATOM 703 N N . SER A 1 89 ? -10.464 3.160 -7.805 1.00 94.50 89 SER A N 1
ATOM 704 C CA . SER A 1 89 ? -11.686 2.403 -7.517 1.00 94.50 89 SER A CA 1
ATOM 705 C C . SER A 1 89 ? -11.951 1.295 -8.542 1.00 94.50 89 SER A C 1
ATOM 707 O O . SER A 1 89 ? -12.641 0.328 -8.223 1.00 94.50 89 SER A O 1
ATOM 709 N N . ASP A 1 90 ? -11.400 1.403 -9.754 1.00 92.44 90 ASP A N 1
ATOM 710 C CA . ASP A 1 90 ? -11.692 0.516 -10.888 1.00 92.44 90 ASP A CA 1
ATOM 711 C C . ASP A 1 90 ? -10.487 -0.312 -11.365 1.00 92.44 90 ASP A C 1
ATOM 713 O O . ASP A 1 90 ? -10.659 -1.236 -12.159 1.00 92.44 90 ASP A O 1
ATOM 717 N N . GLY A 1 91 ? -9.282 -0.001 -10.883 1.00 88.69 91 GL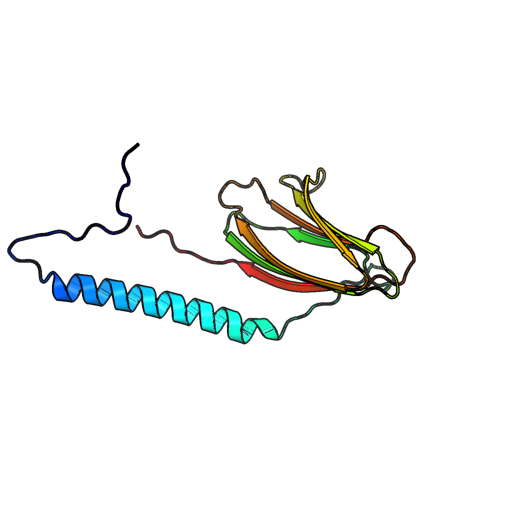Y A N 1
ATOM 718 C CA . GLY A 1 91 ? -8.029 -0.647 -11.282 1.00 88.69 91 GLY A CA 1
ATOM 719 C C . GLY A 1 91 ? -7.495 -0.183 -12.641 1.00 88.69 91 GLY A C 1
ATOM 720 O O . GLY A 1 91 ? -6.481 -0.699 -13.101 1.00 88.69 91 GLY A O 1
ATOM 721 N N . ASN A 1 92 ? -8.145 0.794 -13.280 1.00 90.44 92 ASN A N 1
ATOM 722 C CA . ASN A 1 92 ? -7.776 1.311 -14.599 1.00 90.44 92 ASN A CA 1
ATOM 723 C C . ASN A 1 92 ? -7.318 2.768 -14.517 1.00 90.44 92 ASN A C 1
ATOM 725 O O . ASN A 1 92 ? -6.278 3.133 -15.064 1.00 90.44 92 ASN A O 1
ATOM 729 N N . THR A 1 93 ? -8.085 3.606 -13.818 1.00 93.94 93 THR A N 1
ATOM 730 C CA . THR A 1 93 ? -7.794 5.030 -13.661 1.00 93.94 93 THR A CA 1
ATOM 731 C C . THR A 1 93 ? -7.210 5.271 -12.282 1.00 93.94 93 THR A C 1
ATOM 733 O O . THR A 1 93 ? -7.888 5.091 -11.271 1.00 93.94 93 THR A O 1
ATOM 736 N N . TYR A 1 94 ? -5.947 5.687 -12.240 1.00 94.50 94 TYR A N 1
ATOM 737 C CA . TYR A 1 94 ? -5.222 5.916 -10.997 1.00 94.50 94 TYR A CA 1
ATOM 738 C C . TYR A 1 94 ? -5.114 7.407 -10.683 1.00 94.50 94 TYR A C 1
ATOM 740 O O . TYR A 1 94 ? -4.714 8.208 -11.527 1.00 94.50 94 TYR A O 1
ATOM 748 N N . THR A 1 95 ? -5.429 7.764 -9.439 1.00 95.88 95 THR A N 1
ATOM 749 C CA . THR A 1 95 ? -5.178 9.092 -8.878 1.00 95.88 95 THR A CA 1
ATOM 750 C C . THR A 1 95 ? -3.891 9.057 -8.071 1.00 95.88 95 THR A C 1
ATOM 752 O O . THR A 1 95 ? -3.721 8.214 -7.189 1.00 95.88 95 THR A O 1
ATOM 755 N N . THR A 1 96 ? -2.972 9.977 -8.354 1.00 95.81 96 THR A N 1
ATOM 756 C CA . THR A 1 96 ? -1.729 10.105 -7.591 1.00 95.81 96 THR A CA 1
ATOM 757 C C . THR A 1 96 ? -2.023 10.562 -6.168 1.00 95.81 96 THR A C 1
ATOM 759 O O . THR A 1 96 ? -2.634 11.607 -5.952 1.00 95.81 96 THR A O 1
ATOM 762 N N . TYR A 1 97 ? -1.543 9.791 -5.196 1.00 93.94 97 TYR A N 1
ATOM 763 C CA . TYR A 1 97 ? -1.531 10.170 -3.789 1.00 93.94 97 TYR A CA 1
ATOM 764 C C . TYR A 1 97 ? -0.247 10.922 -3.434 1.00 93.94 97 TYR A C 1
ATOM 766 O O . TYR A 1 97 ? -0.293 11.975 -2.799 1.00 93.94 97 TYR A O 1
ATOM 774 N N . LYS A 1 98 ? 0.912 10.386 -3.840 1.00 94.75 98 LYS A N 1
ATOM 775 C CA . LYS A 1 98 ? 2.219 10.945 -3.482 1.00 94.75 98 LYS A CA 1
ATOM 776 C C . LYS A 1 98 ? 3.290 10.582 -4.503 1.00 94.75 98 LYS A C 1
ATOM 778 O O . LYS A 1 98 ? 3.301 9.463 -5.006 1.00 94.75 98 LYS A O 1
ATOM 783 N N . THR A 1 99 ? 4.217 11.504 -4.733 1.00 94.00 99 THR A N 1
ATOM 784 C CA . THR A 1 99 ? 5.460 11.268 -5.475 1.00 94.00 99 THR A CA 1
ATOM 785 C C . THR A 1 99 ? 6.669 11.487 -4.570 1.00 94.00 99 THR A C 1
ATOM 787 O O . THR A 1 99 ? 6.633 12.322 -3.660 1.00 94.00 99 THR A O 1
ATOM 790 N N . ILE A 1 100 ? 7.723 10.702 -4.776 1.00 93.69 100 ILE A N 1
ATOM 791 C CA . ILE A 1 100 ? 8.975 10.762 -4.017 1.00 93.69 100 ILE A CA 1
ATOM 792 C C . ILE A 1 100 ? 10.123 10.550 -5.000 1.00 93.69 100 ILE A C 1
ATOM 794 O O . ILE A 1 100 ? 10.169 9.518 -5.656 1.00 93.69 100 ILE A O 1
ATOM 798 N N . ASP A 1 101 ? 11.055 11.492 -5.087 1.00 92.44 101 ASP A N 1
ATOM 799 C CA . ASP A 1 101 ? 12.253 11.332 -5.912 1.00 92.44 101 ASP A CA 1
ATOM 800 C C . ASP A 1 101 ? 13.397 10.732 -5.090 1.00 92.44 101 ASP A C 1
ATOM 802 O O . ASP A 1 101 ? 13.654 11.166 -3.963 1.00 92.44 101 ASP A O 1
ATOM 806 N N . GLY A 1 102 ? 14.098 9.748 -5.651 1.00 90.25 102 GLY A N 1
ATOM 807 C CA . GLY A 1 102 ? 15.272 9.148 -5.025 1.00 90.25 102 GLY A CA 1
ATOM 808 C C . GLY A 1 102 ? 15.616 7.765 -5.563 1.00 90.25 102 GLY A C 1
ATOM 809 O O . GLY A 1 102 ? 14.938 7.224 -6.434 1.00 90.25 102 GLY A O 1
ATOM 810 N N . THR A 1 103 ? 16.696 7.191 -5.037 1.00 88.12 103 THR A N 1
ATOM 811 C CA . THR A 1 103 ? 17.096 5.802 -5.315 1.00 88.12 103 THR A CA 1
ATOM 812 C C . THR A 1 103 ? 16.226 4.809 -4.561 1.00 88.12 103 THR A C 1
ATOM 814 O O . THR A 1 103 ? 15.911 3.753 -5.087 1.00 88.12 103 THR A O 1
ATOM 817 N N . ASP A 1 104 ? 15.786 5.164 -3.356 1.00 88.62 104 ASP A N 1
ATOM 818 C CA . ASP A 1 104 ? 15.049 4.272 -2.470 1.00 88.62 104 ASP A CA 1
ATOM 819 C C . ASP A 1 104 ? 13.771 4.934 -1.959 1.00 88.62 104 ASP A C 1
ATOM 821 O O . ASP A 1 104 ? 13.721 6.145 -1.717 1.00 88.62 104 ASP A O 1
ATOM 825 N N . VAL A 1 105 ? 12.746 4.118 -1.732 1.00 88.75 105 VAL A N 1
ATOM 826 C CA . VAL A 1 105 ? 11.508 4.523 -1.076 1.00 88.75 105 VAL A CA 1
ATOM 827 C C . VAL A 1 105 ? 11.170 3.558 0.050 1.00 88.75 105 VAL A C 1
ATOM 829 O O . VAL A 1 105 ? 11.260 2.342 -0.085 1.00 88.75 105 VAL A O 1
ATOM 832 N N . SER A 1 106 ? 10.740 4.120 1.174 1.00 88.81 106 SER A N 1
ATOM 833 C CA . SER A 1 106 ? 10.104 3.389 2.263 1.00 88.81 106 SER A CA 1
ATOM 834 C C . SER A 1 106 ? 8.924 4.225 2.734 1.00 88.81 106 SER A C 1
ATOM 836 O O . SER A 1 106 ? 9.096 5.347 3.219 1.00 88.81 106 SER A O 1
ATOM 838 N N . LEU A 1 107 ? 7.710 3.726 2.511 1.00 87.50 107 LEU A N 1
ATOM 839 C CA . LEU A 1 107 ? 6.485 4.456 2.811 1.00 87.50 107 LEU A CA 1
ATOM 840 C C . LEU A 1 107 ? 5.507 3.565 3.561 1.00 87.50 107 LEU A C 1
ATOM 842 O O . LEU A 1 107 ? 5.097 2.531 3.049 1.00 87.50 107 LEU A O 1
ATOM 846 N N . LEU A 1 108 ? 5.081 4.025 4.735 1.00 86.19 108 LEU A N 1
ATOM 847 C CA . LEU A 1 108 ? 3.948 3.479 5.471 1.00 86.19 108 LEU A CA 1
ATOM 848 C C . LEU A 1 108 ? 2.734 4.389 5.261 1.00 86.19 108 LEU A C 1
ATOM 850 O O . LEU A 1 108 ? 2.837 5.605 5.430 1.00 86.19 108 LEU A O 1
ATOM 854 N N . LEU A 1 109 ? 1.595 3.810 4.904 1.00 87.50 109 LEU A N 1
ATOM 855 C CA . LEU A 1 109 ? 0.343 4.530 4.704 1.00 87.50 109 LEU A CA 1
ATOM 856 C C . LEU A 1 109 ? -0.845 3.748 5.259 1.00 87.50 109 LEU A C 1
ATOM 858 O O . LEU A 1 109 ? -0.787 2.528 5.408 1.00 87.50 109 LEU A O 1
ATOM 862 N N . ILE A 1 110 ? -1.928 4.475 5.524 1.00 85.75 110 ILE A N 1
ATOM 863 C CA . ILE A 1 110 ? -3.239 3.910 5.832 1.00 85.75 110 ILE A CA 1
ATOM 864 C C . ILE A 1 110 ? -4.120 4.122 4.601 1.00 85.75 110 ILE A C 1
ATOM 866 O O . ILE A 1 110 ? -4.247 5.252 4.132 1.00 85.75 110 ILE A O 1
ATOM 870 N N . ALA A 1 111 ? -4.701 3.046 4.080 1.00 86.25 111 ALA A N 1
ATOM 871 C CA . ALA A 1 111 ? -5.699 3.092 3.021 1.00 86.25 111 ALA A CA 1
ATOM 872 C C . ALA A 1 111 ? -7.070 2.805 3.637 1.00 86.25 111 ALA A C 1
ATOM 874 O O . ALA A 1 111 ? -7.327 1.690 4.086 1.00 86.25 111 ALA A O 1
ATOM 875 N N . ASP A 1 112 ? -7.926 3.820 3.690 1.00 87.00 112 ASP A N 1
ATOM 876 C CA . ASP A 1 112 ? -9.330 3.661 4.059 1.00 87.00 112 ASP A CA 1
ATOM 877 C C . ASP A 1 112 ? -10.134 3.348 2.793 1.00 87.00 112 ASP A C 1
ATOM 879 O O . ASP A 1 112 ? -10.145 4.147 1.856 1.00 87.00 112 ASP A O 1
ATOM 883 N N . ASN A 1 113 ? -10.741 2.162 2.744 1.00 87.06 113 ASN A N 1
ATOM 884 C CA . ASN A 1 113 ? -11.607 1.734 1.652 1.00 87.06 113 ASN A CA 1
ATOM 885 C C . ASN A 1 113 ? -13.007 1.341 2.153 1.00 87.06 113 ASN A C 1
ATOM 887 O O . ASN A 1 113 ? -13.680 0.530 1.519 1.00 87.06 113 ASN A O 1
ATOM 891 N N . GLU A 1 114 ? -13.475 1.879 3.287 1.00 85.75 114 GLU A N 1
ATOM 892 C CA . GLU A 1 114 ? -14.827 1.564 3.783 1.00 85.75 114 GLU A CA 1
ATOM 893 C C . GLU A 1 114 ? -15.930 1.909 2.760 1.00 85.75 114 GLU A C 1
ATOM 895 O O . GLU A 1 114 ? -16.970 1.251 2.726 1.00 85.75 114 GLU A O 1
ATOM 900 N N . ASP A 1 115 ? -15.707 2.911 1.903 1.00 87.25 115 ASP A N 1
ATOM 901 C CA . ASP A 1 115 ? -16.662 3.382 0.893 1.00 87.25 115 ASP A CA 1
ATOM 902 C C . ASP A 1 115 ? -16.453 2.786 -0.515 1.00 87.25 115 ASP A C 1
ATOM 904 O O . ASP A 1 115 ? -17.234 3.063 -1.428 1.00 87.25 115 ASP A O 1
ATOM 908 N N . GLY A 1 116 ? -15.423 1.954 -0.708 1.00 87.00 116 GLY A N 1
ATOM 909 C CA . GLY A 1 116 ? -15.075 1.380 -2.010 1.00 87.00 116 GLY A CA 1
ATOM 910 C C . GLY A 1 116 ? -14.394 2.350 -2.987 1.00 87.00 116 GLY A C 1
ATOM 911 O O . GLY A 1 116 ? -14.307 2.045 -4.181 1.00 87.00 116 GLY A O 1
ATOM 912 N N . SER A 1 117 ? -13.939 3.524 -2.534 1.00 88.81 117 SER A N 1
ATOM 913 C CA . SER A 1 117 ? -13.245 4.513 -3.376 1.00 88.81 117 SER A CA 1
ATOM 914 C C . SER A 1 117 ? -11.777 4.162 -3.672 1.00 88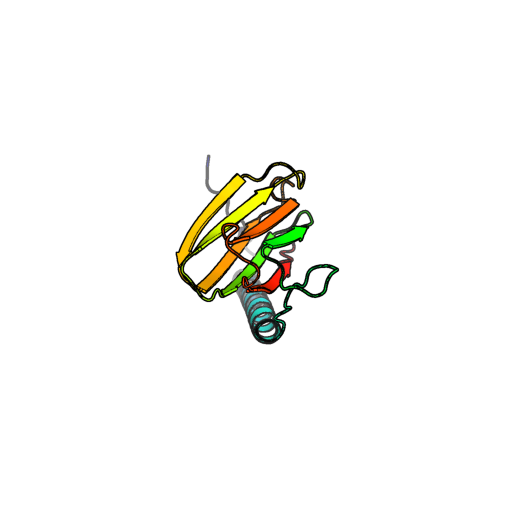.81 117 SER A C 1
ATOM 916 O O . SER A 1 117 ? -11.199 4.680 -4.630 1.00 88.81 117 SER A O 1
ATOM 918 N N . CYS A 1 118 ? -11.185 3.248 -2.900 1.00 89.56 118 CYS A N 1
ATOM 919 C CA . CYS A 1 118 ? -9.777 2.854 -2.928 1.00 89.56 118 CYS A CA 1
ATOM 920 C C . CYS A 1 118 ? -9.636 1.322 -3.030 1.00 89.56 118 CYS A C 1
ATOM 922 O O . CYS A 1 118 ? -8.989 0.674 -2.210 1.00 89.56 118 CYS A O 1
ATOM 924 N N . ASN A 1 119 ? -10.257 0.715 -4.044 1.00 88.56 119 ASN A N 1
ATOM 925 C CA . ASN A 1 119 ? -10.202 -0.740 -4.260 1.00 88.56 119 ASN A CA 1
ATOM 926 C C . ASN A 1 119 ? -8.829 -1.232 -4.729 1.00 88.56 119 ASN A C 1
ATOM 928 O O . ASN A 1 119 ? -8.552 -2.429 -4.690 1.00 88.56 119 ASN A O 1
ATOM 932 N N . TYR A 1 120 ? -7.976 -0.327 -5.200 1.00 90.62 120 TYR A N 1
ATOM 933 C CA . TYR A 1 120 ? -6.623 -0.631 -5.626 1.00 90.62 120 TYR A CA 1
ATOM 934 C C . TYR A 1 120 ? -5.672 0.451 -5.153 1.00 90.62 120 TYR A C 1
ATOM 936 O O . TYR A 1 120 ? -5.949 1.641 -5.289 1.00 90.62 120 TYR A O 1
ATOM 944 N N . ILE A 1 121 ? -4.503 0.031 -4.689 1.00 92.56 121 ILE A N 1
ATOM 945 C CA . ILE A 1 121 ? -3.365 0.914 -4.453 1.00 92.56 121 ILE A CA 1
ATOM 946 C C . ILE A 1 121 ? -2.163 0.400 -5.236 1.00 92.56 121 ILE A C 1
ATOM 948 O O . ILE A 1 121 ? -2.037 -0.804 -5.466 1.00 92.56 121 ILE A O 1
ATOM 952 N N . LYS A 1 122 ? -1.301 1.300 -5.696 1.00 90.62 122 LYS A N 1
ATOM 953 C CA . LYS A 1 122 ? -0.142 0.970 -6.522 1.00 90.62 122 LYS A CA 1
ATOM 954 C C . LYS A 1 122 ? 1.070 1.803 -6.123 1.00 90.62 122 LYS A C 1
ATOM 956 O O . LYS A 1 122 ? 0.931 3.013 -5.952 1.00 90.62 122 LYS A O 1
ATOM 961 N N . LEU A 1 123 ? 2.235 1.162 -6.028 1.00 90.62 123 LEU A N 1
ATOM 962 C CA . LEU A 1 123 ? 3.545 1.815 -6.069 1.00 90.62 123 LEU A CA 1
ATOM 963 C C . LEU A 1 123 ? 4.178 1.535 -7.434 1.00 90.62 123 LEU A C 1
ATOM 965 O O . LEU A 1 123 ? 4.179 0.394 -7.889 1.00 90.62 123 LEU A O 1
ATOM 969 N N . GLU A 1 124 ? 4.730 2.562 -8.066 1.00 88.81 124 GLU A N 1
ATOM 970 C CA . GLU A 1 124 ? 5.380 2.481 -9.374 1.00 88.81 124 GLU A CA 1
ATOM 971 C C . GLU A 1 124 ? 6.622 3.377 -9.402 1.00 88.81 124 GLU A C 1
ATOM 973 O O . GLU A 1 124 ? 6.572 4.505 -8.911 1.00 88.81 124 GLU A O 1
ATOM 978 N N . ALA A 1 125 ? 7.728 2.886 -9.957 1.00 88.31 125 ALA A N 1
ATOM 979 C CA . ALA A 1 125 ? 8.889 3.709 -10.291 1.00 88.31 125 ALA A CA 1
ATOM 980 C C . ALA A 1 125 ? 8.729 4.282 -11.710 1.00 88.31 125 ALA A C 1
ATOM 982 O O . ALA A 1 125 ? 8.178 3.620 -12.589 1.00 88.31 125 ALA A O 1
ATOM 983 N N . THR A 1 126 ? 9.199 5.509 -11.958 1.00 85.50 126 THR A N 1
ATOM 984 C CA . THR A 1 126 ? 9.230 6.077 -13.317 1.00 85.50 126 THR A CA 1
ATOM 985 C C . THR A 1 126 ? 9.997 5.149 -14.247 1.00 85.50 126 THR A C 1
ATOM 987 O O . THR A 1 126 ? 11.190 4.948 -14.049 1.00 85.50 126 THR A O 1
ATOM 990 N N . ALA A 1 127 ? 9.314 4.643 -15.279 1.00 65.06 127 ALA A N 1
ATOM 991 C CA . ALA A 1 127 ? 9.848 3.691 -16.248 1.00 65.06 127 ALA A CA 1
ATOM 992 C C . ALA A 1 127 ? 11.225 4.130 -16.782 1.00 65.06 127 ALA A C 1
ATOM 994 O O . ALA A 1 127 ? 11.333 5.062 -17.584 1.00 65.06 127 ALA A O 1
ATOM 995 N N . GLY A 1 128 ? 12.280 3.455 -16.319 1.00 54.59 128 GLY A N 1
ATOM 996 C CA . GLY A 1 128 ? 13.660 3.869 -16.546 1.00 54.59 128 GLY A CA 1
ATOM 997 C C . GLY A 1 128 ? 14.656 2.723 -16.394 1.00 54.59 128 GLY A C 1
ATOM 998 O O . GLY A 1 128 ? 15.518 2.785 -15.534 1.00 54.59 128 GLY A O 1
ATOM 999 N N . ALA A 1 129 ? 14.574 1.744 -17.304 1.00 51.72 129 ALA A N 1
ATOM 1000 C CA . ALA A 1 129 ? 15.432 0.554 -17.440 1.00 51.72 129 ALA A CA 1
ATOM 1001 C C . ALA A 1 129 ? 15.140 -0.625 -16.483 1.00 51.72 129 ALA A C 1
ATOM 1003 O O . ALA A 1 129 ? 14.456 -0.511 -15.478 1.00 51.72 129 ALA A O 1
ATOM 1004 N N . ALA A 1 130 ? 15.600 -1.814 -16.882 1.00 57.06 130 ALA A N 1
ATOM 1005 C CA . ALA A 1 130 ? 15.216 -3.132 -16.359 1.00 57.06 130 ALA A CA 1
ATOM 1006 C C . ALA A 1 130 ? 15.731 -3.470 -14.937 1.00 57.06 130 ALA A C 1
ATOM 1008 O O . ALA A 1 130 ? 15.831 -4.648 -14.595 1.00 57.06 130 ALA A O 1
ATOM 1009 N N . GLU A 1 131 ? 16.093 -2.468 -14.131 1.00 63.31 131 GLU A N 1
ATOM 1010 C CA . GLU A 1 131 ? 16.798 -2.635 -12.848 1.00 63.31 131 GLU A CA 1
ATOM 1011 C C . GLU A 1 131 ? 15.984 -2.179 -11.622 1.00 63.31 131 GLU A C 1
ATOM 1013 O O . GLU A 1 131 ? 16.503 -2.172 -10.505 1.00 63.31 131 GLU A O 1
ATOM 1018 N N . ASP A 1 132 ? 14.708 -1.822 -11.792 1.00 67.38 132 ASP A N 1
ATOM 1019 C CA . ASP A 1 132 ? 13.841 -1.412 -10.683 1.00 67.38 132 ASP A CA 1
ATOM 1020 C C . ASP A 1 132 ? 13.460 -2.596 -9.803 1.00 67.38 132 ASP A C 1
ATOM 1022 O O . ASP A 1 132 ? 12.930 -3.596 -10.287 1.00 67.38 132 ASP A O 1
ATOM 1026 N N . THR A 1 133 ? 13.663 -2.460 -8.492 1.00 70.75 133 THR A N 1
ATOM 1027 C CA . THR A 1 133 ? 13.110 -3.394 -7.516 1.00 70.75 133 THR A CA 1
ATOM 1028 C C . THR A 1 133 ? 11.988 -2.745 -6.736 1.00 70.75 133 THR A C 1
ATOM 1030 O O . THR A 1 133 ? 12.222 -1.872 -5.902 1.00 70.75 133 THR A O 1
ATOM 1033 N N . VAL A 1 134 ? 10.761 -3.208 -6.979 1.00 68.62 134 VAL A N 1
ATOM 1034 C CA . VAL A 1 134 ? 9.589 -2.830 -6.189 1.00 68.62 134 VAL A CA 1
ATOM 1035 C C . VAL A 1 134 ? 9.167 -3.998 -5.310 1.00 68.62 134 VAL A C 1
ATOM 1037 O O . VAL A 1 134 ? 8.877 -5.096 -5.788 1.00 68.62 134 VAL A O 1
ATOM 1040 N N . ASN A 1 135 ? 9.113 -3.744 -4.007 1.00 68.81 135 ASN A N 1
ATOM 1041 C CA . ASN A 1 135 ? 8.771 -4.726 -2.995 1.00 68.81 135 ASN A CA 1
ATOM 1042 C C . ASN A 1 135 ? 7.516 -4.296 -2.241 1.00 68.81 135 ASN A C 1
ATOM 1044 O O . ASN A 1 135 ? 7.333 -3.134 -1.861 1.00 68.81 135 ASN A O 1
ATOM 1048 N N . LEU A 1 136 ? 6.666 -5.272 -1.940 1.00 66.56 136 LEU A N 1
ATOM 1049 C CA . LEU A 1 136 ? 5.697 -5.099 -0.873 1.00 66.56 136 LEU A CA 1
ATOM 1050 C C . LEU A 1 136 ? 6.292 -5.659 0.393 1.00 66.56 136 LEU A C 1
ATOM 1052 O O . LEU A 1 136 ? 6.496 -6.868 0.511 1.00 66.56 136 LEU A O 1
ATOM 1056 N N . ALA A 1 137 ? 6.548 -4.768 1.340 1.00 59.62 137 ALA A N 1
ATOM 1057 C CA . ALA A 1 137 ? 6.933 -5.205 2.660 1.00 59.62 137 ALA A CA 1
ATOM 1058 C C . ALA A 1 137 ? 5.708 -5.710 3.423 1.00 59.62 137 ALA A C 1
ATOM 1060 O O . ALA A 1 137 ? 5.790 -6.747 4.064 1.00 59.62 137 ALA A O 1
ATOM 1061 N N . ILE A 1 138 ? 4.585 -4.976 3.402 1.00 66.31 138 ILE A N 1
ATOM 1062 C CA . ILE A 1 138 ? 3.405 -5.313 4.214 1.00 66.31 138 ILE A CA 1
ATOM 1063 C C . ILE A 1 138 ? 2.145 -4.717 3.576 1.00 66.31 138 ILE A C 1
ATOM 1065 O O . ILE A 1 138 ? 2.121 -3.535 3.252 1.00 66.31 138 ILE A O 1
ATOM 1069 N N . ALA A 1 139 ? 1.068 -5.489 3.464 1.00 62.47 139 ALA A N 1
ATOM 1070 C CA . ALA A 1 139 ? -0.280 -4.946 3.324 1.00 62.47 139 ALA A CA 1
ATOM 1071 C C . ALA A 1 139 ? -1.199 -5.731 4.236 1.00 62.47 139 ALA A C 1
ATOM 1073 O O . ALA A 1 139 ? -1.276 -6.958 4.133 1.00 62.47 139 ALA A O 1
ATOM 1074 N N . THR A 1 140 ? -1.882 -5.050 5.147 1.00 67.94 140 THR A N 1
ATOM 1075 C CA . THR A 1 140 ? -2.760 -5.773 6.047 1.00 67.94 140 THR A CA 1
ATOM 1076 C C . THR A 1 140 ? -3.994 -5.007 6.434 1.00 67.94 140 THR A C 1
ATOM 1078 O O . THR A 1 140 ? -3.977 -3.816 6.730 1.00 67.94 140 THR A O 1
ATOM 1081 N N . LYS A 1 141 ? -5.071 -5.776 6.437 1.00 70.44 141 LYS A N 1
ATOM 1082 C CA . LYS A 1 141 ? -6.402 -5.386 6.829 1.00 70.44 141 LYS A CA 1
ATOM 1083 C C . LYS A 1 141 ? -6.436 -5.094 8.324 1.00 70.44 141 LYS A C 1
ATOM 1085 O O . LYS A 1 141 ? -6.188 -5.976 9.145 1.00 70.44 141 LYS A O 1
ATOM 1090 N N . LEU A 1 142 ? -6.765 -3.862 8.669 1.00 66.56 142 LEU A N 1
ATOM 1091 C CA . LEU A 1 142 ? -7.129 -3.468 10.016 1.00 66.56 142 LEU A CA 1
ATOM 1092 C C . LEU A 1 142 ? -8.614 -3.781 10.196 1.00 66.56 142 LEU A C 1
ATOM 1094 O O . LEU A 1 142 ? -9.489 -3.041 9.750 1.00 66.56 142 LEU A O 1
ATOM 1098 N N . LEU A 1 143 ? -8.895 -4.919 10.826 1.00 63.25 143 LEU A N 1
ATOM 1099 C CA . LEU A 1 143 ? -10.245 -5.277 11.237 1.00 63.25 143 LEU A CA 1
ATOM 1100 C C . LEU A 1 143 ? -10.589 -4.477 12.493 1.00 63.25 143 LEU A C 1
ATOM 1102 O O . LEU A 1 143 ? -10.323 -4.903 13.614 1.00 63.25 143 LEU A O 1
ATOM 1106 N N . PHE A 1 144 ? -11.156 -3.292 12.303 1.00 56.62 144 PHE A N 1
ATOM 1107 C CA . PHE A 1 144 ? -11.859 -2.616 13.380 1.00 56.62 144 PHE A CA 1
ATOM 1108 C C . PHE A 1 144 ? -13.301 -3.112 13.358 1.00 56.62 144 PHE A C 1
ATOM 1110 O O . PHE A 1 144 ? -14.081 -2.729 12.489 1.00 56.62 144 PHE A O 1
ATOM 1117 N N . GLU A 1 145 ? -13.668 -3.984 14.296 1.00 45.94 145 GLU A N 1
ATOM 1118 C CA . GLU A 1 145 ? -15.087 -4.209 14.561 1.00 45.94 145 GLU A CA 1
ATOM 1119 C C . GLU A 1 145 ? -15.683 -2.864 14.994 1.00 45.94 145 GLU A C 1
ATOM 1121 O O . GLU A 1 145 ? -15.255 -2.279 15.994 1.00 45.94 145 GLU A O 1
ATOM 1126 N N . LYS A 1 146 ? -16.631 -2.330 14.209 1.00 41.44 146 LYS A N 1
ATOM 1127 C CA . LYS A 1 146 ? -17.418 -1.173 14.645 1.00 41.44 146 LYS A CA 1
ATOM 1128 C C . LYS A 1 146 ? -18.113 -1.580 15.948 1.00 41.44 146 LYS A C 1
ATOM 1130 O O . LYS A 1 146 ? -18.785 -2.614 15.953 1.00 41.44 146 LYS A O 1
ATOM 1135 N N . PRO A 1 147 ? -17.948 -0.826 17.047 1.00 42.16 147 PRO A N 1
ATOM 1136 C CA . PRO A 1 147 ? -18.695 -1.106 18.261 1.00 42.16 147 PRO A CA 1
ATOM 1137 C C . PRO A 1 147 ? -20.189 -0.979 17.935 1.00 42.16 147 PRO A C 1
ATOM 11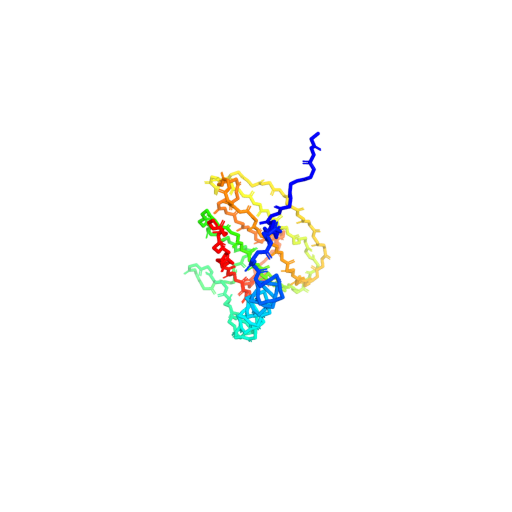39 O O . PRO A 1 147 ? -20.621 0.040 17.393 1.00 42.16 147 PRO A O 1
ATOM 1142 N N . PHE A 1 148 ? -20.930 -2.056 18.199 1.00 36.00 148 PHE A N 1
ATOM 1143 C CA . PHE A 1 148 ? -22.393 -2.095 18.167 1.00 36.00 148 PHE A CA 1
ATOM 1144 C C . PHE A 1 148 ? -23.000 -1.161 19.219 1.00 36.00 148 PHE A C 1
ATOM 1146 O O . PHE A 1 148 ? -22.397 -1.031 20.312 1.00 36.00 148 PHE A O 1
#

Secondary structure (DSSP, 8-state):
-PPPPSS-----TTS-HHHHHHHHHHHHHHHHHHHHHHHHHHTT--EE-B-TTSPBPSEEEEE--SSEEEEEEEEEEEEEEEEEEEEESSSSSPEEEEEEEEEEEEEEEEEE-TTSS-SEEEEEE-S-STT-EEEEEEEEEE--PPP-

pLDDT: mean 74.43, std 15.09, range [35.38, 95.88]

Radius of gyration: 20.68 Å; chains: 1; bounding box: 48×33×58 Å

Foldseek 3Di:
DDDDDLDDQDPDPPDPSVVVVVVVVVVVVVLVVVVVVVVVVLQPDKDFDADPVRFGDQKDKDFDDQAKKKWKKKKAAPWKWKKWKWFALPVPDTDTPDIDIDRIDIDIDMDHRNPSGGRMMMIGTDPDDRGIIIMTSDMDGDDDDSDD